Protein AF-A0A2Z6RH63-F1 (afdb_monomer_lite)

Sequence (72 aa):
MSSTTANHSFLVENWNTETLIIFLHDLDINLDEDNFKILRKQKIDGQIFSDMTERKFMKDGMKQRPVMKLEK

InterPro domains:
  IPR013761 Sterile alpha motif/pointed domain superfamily [G3DSA:1.10.150.50] (11-72)
  IPR013761 Sterile alpha motif/pointed domain superfamily [SSF47769] (12-69)

pLDDT: mean 87.92, std 16.5, range [41.41, 98.5]

Secondary structure (DSSP, 8-state):
---S--S----GGG--HHHHHHHHHHTT----HHHHHHHHHHT--HHHHHT--HHHHHHTT--HHHHHHH--

Organism: NCBI:txid94130

Foldseek 3Di:
DDPPPDDDDDDQLPFWLVSVVVVVVVVVLPDDVVLSVLCVVVRCGSNNLVVDDLVNSVVSPDDNVVRVSSPD

Radius of gyration: 13.9 Å; chains: 1; bounding box: 26×38×36 Å

Structure (mmCIF, N/CA/C/O backbone):
data_AF-A0A2Z6RH63-F1
#
_entry.id   AF-A0A2Z6RH63-F1
#
loo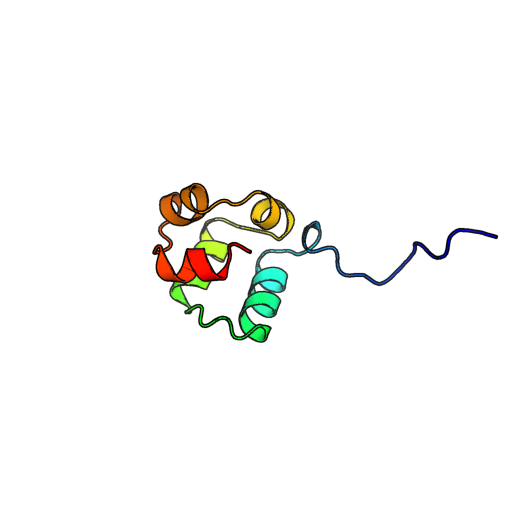p_
_atom_site.group_PDB
_atom_site.id
_atom_site.type_symbol
_atom_site.label_atom_id
_atom_site.label_alt_id
_atom_site.label_comp_id
_atom_site.label_asym_id
_atom_site.label_entity_id
_atom_site.label_seq_id
_atom_site.pdbx_PDB_ins_code
_atom_site.Cartn_x
_atom_site.Cartn_y
_atom_site.Cartn_z
_atom_site.occupancy
_atom_site.B_iso_or_equiv
_atom_site.auth_seq_id
_atom_site.auth_comp_id
_atom_site.auth_asym_id
_atom_site.auth_atom_id
_atom_site.pdbx_PDB_model_num
ATOM 1 N N . MET A 1 1 ? 17.502 29.462 -23.234 1.00 41.41 1 MET A N 1
ATOM 2 C CA . MET A 1 1 ? 16.584 28.510 -23.891 1.00 41.41 1 MET A CA 1
ATOM 3 C C . MET A 1 1 ? 16.021 27.628 -22.801 1.00 41.41 1 MET A C 1
ATOM 5 O O . MET A 1 1 ? 16.797 27.174 -21.971 1.00 41.41 1 MET A O 1
ATOM 9 N N . SER A 1 2 ? 14.694 27.568 -22.725 1.00 46.00 2 SER A N 1
ATOM 10 C CA . SER A 1 2 ? 13.900 27.065 -21.604 1.00 46.00 2 SER A CA 1
ATOM 11 C C . SER A 1 2 ? 14.412 25.742 -21.048 1.00 46.00 2 SER A C 1
ATOM 13 O O . SER A 1 2 ? 14.703 24.828 -21.815 1.00 46.00 2 SER A O 1
ATOM 15 N N . SER A 1 3 ? 14.511 25.673 -19.717 1.00 46.91 3 SER A N 1
ATOM 16 C CA . SER A 1 3 ? 14.807 24.459 -18.965 1.00 46.91 3 SER A CA 1
ATOM 17 C C . SER A 1 3 ? 14.029 23.288 -19.545 1.00 46.91 3 SER A C 1
ATOM 19 O O . SER A 1 3 ? 12.799 23.312 -19.591 1.00 46.91 3 SER A O 1
ATOM 21 N N . THR A 1 4 ? 14.747 22.254 -19.966 1.00 47.19 4 THR A N 1
ATOM 22 C CA . THR A 1 4 ? 14.209 20.950 -20.360 1.00 47.19 4 THR A CA 1
ATOM 23 C C . THR A 1 4 ? 13.696 20.200 -19.118 1.00 47.19 4 THR A C 1
ATOM 25 O O . THR A 1 4 ? 14.056 19.062 -18.857 1.00 47.19 4 THR A O 1
ATOM 28 N N . THR A 1 5 ? 12.888 20.871 -18.297 1.00 49.62 5 THR A N 1
ATOM 29 C CA . THR A 1 5 ? 12.193 20.369 -17.106 1.00 49.62 5 THR A CA 1
ATOM 30 C C . THR A 1 5 ? 10.721 20.126 -17.432 1.00 49.62 5 THR A C 1
ATOM 32 O O . THR A 1 5 ? 9.836 20.473 -16.656 1.00 49.62 5 THR A O 1
ATOM 35 N N . ALA A 1 6 ? 10.441 19.574 -18.611 1.00 51.50 6 ALA A N 1
ATOM 36 C CA . ALA A 1 6 ? 9.094 19.210 -19.015 1.00 51.50 6 ALA A CA 1
ATOM 37 C C . ALA A 1 6 ? 9.111 17.827 -19.680 1.00 51.50 6 ALA A C 1
ATOM 39 O O . ALA A 1 6 ? 9.687 17.659 -20.752 1.00 51.50 6 ALA A O 1
ATOM 40 N N . ASN A 1 7 ? 8.403 16.888 -19.038 1.00 53.41 7 ASN A N 1
ATOM 41 C CA . ASN A 1 7 ? 7.691 15.760 -19.658 1.00 53.41 7 ASN A CA 1
ATOM 42 C C . ASN A 1 7 ? 8.372 14.381 -19.773 1.00 53.41 7 ASN A C 1
ATOM 44 O O . ASN A 1 7 ? 8.406 13.868 -20.883 1.00 53.41 7 ASN A O 1
ATOM 48 N N . HIS A 1 8 ? 8.785 13.731 -18.664 1.00 48.19 8 HIS A N 1
ATOM 49 C CA . HIS A 1 8 ? 8.416 12.304 -18.427 1.00 48.19 8 HIS A CA 1
ATOM 50 C C . HIS A 1 8 ? 8.916 11.620 -17.133 1.00 48.19 8 HIS A C 1
ATOM 52 O O . HIS A 1 8 ? 8.745 10.410 -16.998 1.00 48.19 8 HIS A O 1
ATOM 58 N N . SER A 1 9 ? 9.495 12.304 -16.143 1.00 51.16 9 SER A N 1
ATOM 59 C CA . SER A 1 9 ? 9.855 11.633 -14.881 1.00 51.16 9 SER A CA 1
ATOM 60 C C . SER A 1 9 ? 8.684 11.612 -13.891 1.00 51.16 9 SER A C 1
ATOM 62 O O . SER A 1 9 ? 8.495 12.553 -13.127 1.00 51.16 9 SER A O 1
ATOM 64 N N . PHE A 1 10 ? 7.893 10.539 -13.957 1.00 61.72 10 PHE A N 1
ATOM 65 C CA . PHE A 1 10 ? 7.367 9.754 -12.831 1.00 61.72 10 PHE A CA 1
ATOM 66 C C . PHE A 1 10 ? 7.574 10.335 -11.413 1.00 61.72 10 PHE A C 1
ATOM 68 O O . PHE A 1 10 ? 8.374 9.816 -10.636 1.00 61.72 10 PHE A O 1
ATOM 75 N N . LEU A 1 11 ? 6.848 11.387 -11.032 1.00 77.56 11 LEU A N 1
ATOM 76 C CA . LEU A 1 11 ? 6.733 11.734 -9.616 1.00 77.56 11 LEU A CA 1
ATOM 77 C C . LEU A 1 11 ? 5.673 10.814 -9.022 1.00 77.56 11 LEU A C 1
ATOM 79 O O . LEU A 1 11 ? 4.510 10.903 -9.415 1.00 77.56 11 LEU A O 1
ATOM 83 N N . VAL A 1 12 ? 6.094 9.920 -8.121 1.00 80.69 12 VAL A N 1
ATOM 84 C CA . VAL A 1 12 ? 5.209 8.996 -7.389 1.00 80.69 12 VAL A CA 1
ATOM 85 C C . VAL A 1 12 ? 4.002 9.748 -6.835 1.00 80.69 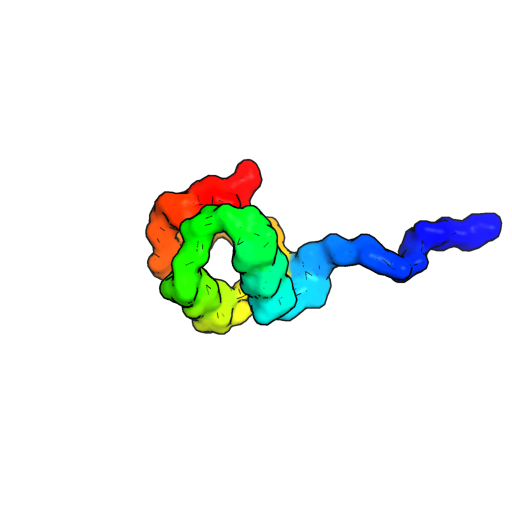12 VAL A C 1
ATOM 87 O O . VAL A 1 12 ? 2.889 9.262 -6.946 1.00 80.69 12 VAL A O 1
ATOM 90 N N . GLU A 1 13 ? 4.194 10.983 -6.371 1.00 86.81 13 GLU A N 1
ATOM 91 C CA . GLU A 1 13 ? 3.147 11.872 -5.849 1.00 86.81 13 GLU A CA 1
ATOM 92 C C . GLU A 1 13 ? 1.941 12.080 -6.785 1.00 86.81 13 GLU A C 1
ATOM 94 O O . GLU A 1 13 ? 0.844 12.344 -6.310 1.00 86.81 13 GLU A O 1
ATOM 99 N N . ASN A 1 14 ? 2.097 11.918 -8.102 1.00 91.69 14 ASN A N 1
ATOM 100 C CA . ASN A 1 14 ? 0.999 12.071 -9.066 1.00 91.69 14 ASN A CA 1
ATOM 101 C C . ASN A 1 14 ? 0.259 10.759 -9.372 1.00 91.69 14 ASN A C 1
ATOM 103 O O . ASN A 1 14 ? -0.657 10.738 -10.197 1.00 91.69 14 ASN A O 1
ATOM 107 N N . TRP A 1 15 ? 0.684 9.639 -8.792 1.00 94.94 15 TRP A N 1
ATOM 108 C CA . TRP A 1 15 ? 0.089 8.340 -9.072 1.00 94.94 15 TRP A CA 1
ATOM 109 C C . TRP A 1 15 ? -1.189 8.152 -8.276 1.00 94.94 15 TRP A C 1
ATOM 111 O O . TRP A 1 15 ? -1.208 8.354 -7.069 1.00 94.94 15 TRP A O 1
ATOM 121 N N . ASN A 1 16 ? -2.244 7.679 -8.938 1.00 97.12 16 ASN A N 1
ATOM 122 C CA . ASN A 1 16 ? -3.399 7.145 -8.223 1.00 97.12 16 ASN A CA 1
ATOM 123 C C . ASN A 1 16 ? -3.042 5.806 -7.543 1.00 97.12 16 ASN A C 1
ATOM 125 O O . ASN A 1 16 ? -2.005 5.200 -7.828 1.00 97.12 16 ASN A O 1
ATOM 129 N N . THR A 1 17 ? -3.925 5.323 -6.667 1.00 98.25 17 THR A N 1
ATOM 130 C CA . THR A 1 17 ? -3.712 4.080 -5.908 1.00 98.25 17 THR A CA 1
ATOM 131 C C . THR A 1 17 ? -3.412 2.861 -6.786 1.00 98.25 17 THR A C 1
ATOM 133 O O . THR A 1 17 ? -2.545 2.070 -6.430 1.00 98.25 17 THR A O 1
ATOM 136 N N . GLU A 1 18 ? -4.061 2.698 -7.942 1.00 98.06 18 GLU A N 1
ATOM 137 C CA . GLU A 1 18 ? -3.810 1.531 -8.804 1.00 98.06 18 GLU A CA 1
ATOM 138 C C . GLU A 1 18 ? -2.463 1.629 -9.527 1.00 98.06 18 GLU A C 1
ATOM 140 O O . GLU A 1 18 ? -1.740 0.641 -9.607 1.00 98.06 18 GLU A O 1
ATOM 145 N N . THR A 1 19 ? -2.074 2.818 -9.997 1.00 96.81 19 THR A N 1
ATOM 146 C CA . THR A 1 19 ? -0.740 3.043 -10.577 1.00 96.81 19 THR A CA 1
ATOM 147 C C . THR A 1 19 ? 0.364 2.779 -9.551 1.00 96.81 19 THR A C 1
ATOM 149 O O . THR A 1 19 ? 1.361 2.141 -9.885 1.00 96.81 19 THR A O 1
ATOM 152 N N . LEU A 1 20 ? 0.168 3.196 -8.295 1.00 96.50 20 LEU A N 1
ATOM 153 C CA . LEU A 1 20 ? 1.078 2.872 -7.195 1.00 96.50 20 LEU A CA 1
ATOM 154 C C . LEU A 1 20 ? 1.158 1.357 -6.943 1.00 96.50 20 LEU A C 1
ATOM 156 O O . LEU A 1 20 ? 2.256 0.826 -6.803 1.00 96.50 20 LEU A O 1
ATOM 160 N N . ILE A 1 21 ? 0.023 0.653 -6.907 1.00 97.31 21 ILE A N 1
ATOM 161 C CA . ILE A 1 21 ? -0.011 -0.802 -6.690 1.00 97.31 21 ILE A CA 1
ATOM 162 C C . ILE A 1 21 ? 0.701 -1.552 -7.815 1.00 97.31 21 ILE A C 1
ATOM 164 O O . ILE A 1 21 ? 1.491 -2.443 -7.519 1.00 97.31 21 ILE A O 1
ATOM 168 N N . ILE A 1 22 ? 0.467 -1.182 -9.078 1.00 96.50 22 ILE A N 1
ATOM 169 C CA . ILE A 1 22 ? 1.146 -1.795 -10.231 1.00 96.50 22 ILE A CA 1
ATOM 170 C C . ILE A 1 22 ? 2.660 -1.639 -10.087 1.00 96.50 22 ILE A C 1
ATOM 172 O O . ILE A 1 22 ? 3.387 -2.619 -10.195 1.00 96.50 22 ILE A O 1
ATOM 176 N N . PHE A 1 23 ? 3.133 -0.438 -9.746 1.00 94.44 23 PHE A N 1
ATOM 177 C CA . PHE A 1 23 ? 4.555 -0.212 -9.511 1.00 94.44 23 PHE A CA 1
ATOM 178 C C . PHE A 1 23 ? 5.112 -1.087 -8.378 1.00 94.44 23 PHE A C 1
ATOM 180 O O . PHE A 1 23 ? 6.147 -1.723 -8.549 1.00 94.44 23 PHE A O 1
ATOM 187 N N . LEU A 1 24 ? 4.434 -1.150 -7.228 1.00 94.81 24 LEU A N 1
ATOM 188 C CA . LEU A 1 24 ? 4.874 -1.967 -6.090 1.00 94.81 24 LEU A CA 1
ATOM 189 C C . LEU A 1 24 ? 4.852 -3.471 -6.401 1.00 94.81 24 LEU A C 1
ATOM 191 O O . LEU A 1 24 ? 5.701 -4.209 -5.904 1.00 94.81 24 LEU A O 1
ATOM 195 N N . HIS A 1 25 ? 3.895 -3.919 -7.213 1.00 94.69 25 HIS A N 1
ATOM 196 C CA . HIS A 1 25 ? 3.821 -5.288 -7.707 1.00 94.69 25 HIS A CA 1
ATOM 197 C C . HIS A 1 25 ? 4.995 -5.600 -8.647 1.00 94.69 25 HIS A C 1
ATOM 199 O O . HIS A 1 25 ? 5.668 -6.610 -8.467 1.00 94.69 25 HIS A O 1
ATOM 205 N N . ASP A 1 26 ? 5.299 -4.705 -9.591 1.00 94.81 26 ASP A N 1
ATOM 206 C CA . ASP A 1 26 ? 6.403 -4.862 -10.548 1.00 94.81 26 ASP A CA 1
ATOM 207 C C . ASP A 1 26 ? 7.790 -4.792 -9.888 1.00 94.81 26 ASP A C 1
ATOM 209 O O . ASP A 1 26 ? 8.759 -5.338 -10.417 1.00 94.81 26 ASP A O 1
ATOM 213 N N . LEU A 1 27 ? 7.899 -4.155 -8.715 1.00 92.88 27 LEU A N 1
ATOM 214 C CA . LEU A 1 27 ? 9.111 -4.184 -7.892 1.00 92.88 27 LEU A CA 1
ATOM 215 C C . LEU A 1 27 ? 9.383 -5.550 -7.239 1.00 92.88 27 LEU A C 1
ATOM 217 O O . LEU A 1 27 ? 10.477 -5.740 -6.709 1.00 92.88 27 LEU A O 1
ATOM 221 N N . ASP A 1 28 ? 8.409 -6.466 -7.230 1.00 91.88 28 ASP A N 1
ATOM 222 C CA . ASP A 1 28 ? 8.516 -7.810 -6.644 1.00 91.88 28 ASP A CA 1
ATOM 223 C C . ASP A 1 28 ? 9.042 -7.812 -5.191 1.00 91.88 28 ASP A C 1
ATOM 225 O O . ASP A 1 28 ? 9.820 -8.657 -4.748 1.00 91.88 28 ASP A O 1
ATOM 229 N N . ILE A 1 29 ? 8.603 -6.835 -4.391 1.00 93.12 29 ILE A N 1
ATOM 230 C CA . ILE A 1 29 ? 9.006 -6.686 -2.979 1.00 93.12 29 ILE A CA 1
ATOM 231 C C . ILE A 1 29 ? 8.263 -7.646 -2.030 1.00 93.12 29 ILE A C 1
ATOM 233 O O . ILE A 1 29 ? 8.301 -7.475 -0.807 1.00 93.12 29 ILE A O 1
ATOM 237 N N . ASN A 1 30 ? 7.626 -8.682 -2.589 1.00 92.88 30 ASN A N 1
ATOM 238 C CA . ASN A 1 30 ? 6.897 -9.734 -1.882 1.00 92.88 30 ASN A CA 1
ATOM 239 C C . ASN A 1 30 ? 5.764 -9.201 -0.979 1.00 92.88 30 ASN A C 1
ATOM 241 O O . ASN A 1 30 ? 5.620 -9.615 0.176 1.00 92.88 30 ASN A O 1
ATOM 245 N N . LEU A 1 31 ? 4.978 -8.259 -1.510 1.00 95.44 31 LEU A N 1
ATOM 246 C CA . LEU A 1 31 ? 3.684 -7.869 -0.948 1.00 95.44 31 LEU A CA 1
ATOM 247 C C . LEU A 1 31 ? 2.596 -8.807 -1.469 1.00 95.44 31 LEU A C 1
ATOM 249 O O . LEU A 1 31 ? 2.586 -9.164 -2.645 1.00 95.44 31 LEU A O 1
ATOM 253 N N . ASP A 1 32 ? 1.675 -9.194 -0.591 1.00 95.75 32 ASP A N 1
ATOM 254 C CA . ASP A 1 32 ? 0.534 -10.030 -0.959 1.00 95.75 32 ASP A CA 1
ATOM 255 C C . ASP A 1 32 ? -0.709 -9.195 -1.317 1.00 95.75 32 ASP A C 1
ATOM 257 O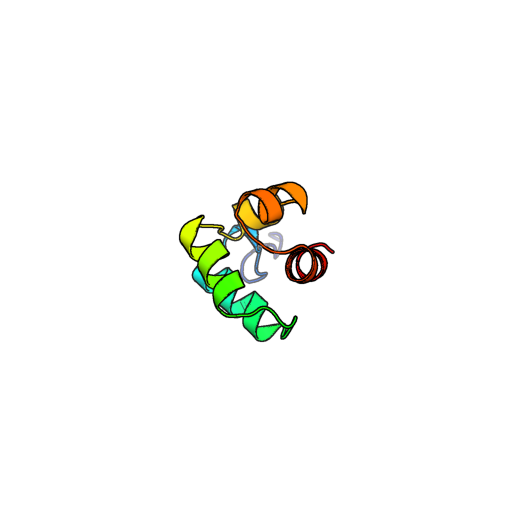 O . ASP A 1 32 ? -0.781 -7.982 -1.099 1.00 95.75 32 ASP A O 1
ATOM 261 N N . GLU A 1 33 ? -1.731 -9.858 -1.860 1.00 96.50 33 GLU A N 1
ATOM 262 C CA . GLU A 1 33 ? -2.984 -9.201 -2.244 1.00 96.50 33 GLU A CA 1
ATOM 263 C C . GLU A 1 33 ? -3.701 -8.546 -1.050 1.00 96.50 33 GLU A C 1
ATOM 265 O O . GLU A 1 33 ? -4.378 -7.533 -1.214 1.00 96.50 33 GLU A O 1
ATOM 270 N N . ASP A 1 34 ? -3.541 -9.061 0.172 1.00 97.00 34 ASP A N 1
ATOM 271 C CA . ASP A 1 34 ? -4.133 -8.428 1.351 1.00 97.00 34 ASP A CA 1
ATOM 272 C C . ASP A 1 34 ? -3.430 -7.105 1.690 1.00 97.00 34 ASP A C 1
ATOM 274 O O . ASP A 1 34 ? -4.080 -6.159 2.142 1.00 97.00 34 ASP A O 1
ATOM 278 N N . ASN A 1 35 ? -2.130 -6.984 1.407 1.00 97.56 35 ASN A N 1
ATOM 279 C CA . ASN A 1 35 ? -1.400 -5.719 1.508 1.00 97.56 35 ASN A CA 1
ATOM 280 C C . ASN A 1 35 ? -1.939 -4.704 0.489 1.00 97.56 35 ASN A C 1
ATOM 282 O O . ASN A 1 35 ? -2.224 -3.561 0.853 1.00 97.56 35 ASN A O 1
ATOM 286 N N . PHE A 1 36 ? -2.170 -5.121 -0.759 1.00 97.81 36 PHE A N 1
ATOM 287 C CA . PHE A 1 36 ? -2.745 -4.244 -1.785 1.00 97.81 36 PHE A CA 1
ATOM 288 C C . PHE A 1 36 ? -4.201 -3.858 -1.495 1.00 97.81 36 PHE A C 1
ATOM 290 O O . PHE A 1 36 ? -4.582 -2.702 -1.698 1.00 97.81 36 PHE A O 1
ATOM 297 N N . LYS A 1 37 ? -5.014 -4.757 -0.923 1.00 98.31 37 LYS A N 1
ATOM 298 C CA . LYS A 1 37 ? -6.364 -4.416 -0.435 1.00 98.31 37 LYS A CA 1
ATOM 299 C C . LYS A 1 37 ? -6.342 -3.308 0.613 1.00 98.31 37 LYS A C 1
ATOM 301 O O . LYS A 1 37 ? -7.260 -2.489 0.622 1.00 98.31 37 LYS A O 1
ATOM 306 N N . ILE A 1 38 ? -5.329 -3.256 1.481 1.00 98.06 38 ILE A N 1
ATOM 307 C CA . ILE A 1 38 ? -5.189 -2.171 2.465 1.00 98.06 38 ILE A CA 1
ATOM 308 C C . ILE A 1 38 ? -4.952 -0.838 1.749 1.00 98.06 38 ILE A C 1
ATOM 310 O O . ILE A 1 38 ? -5.671 0.121 2.030 1.00 98.06 38 ILE A O 1
ATOM 314 N N . LEU A 1 39 ? -4.036 -0.794 0.773 1.00 97.94 39 LEU A N 1
ATOM 315 C CA . LEU A 1 39 ? -3.775 0.416 -0.019 1.00 97.94 39 LEU A CA 1
ATOM 316 C C . LEU A 1 39 ? -5.046 0.916 -0.726 1.00 97.94 39 LEU A C 1
ATOM 318 O O . LEU A 1 39 ? -5.383 2.096 -0.621 1.00 97.94 39 LEU A O 1
ATOM 322 N N . ARG A 1 40 ? -5.813 0.010 -1.352 1.00 98.50 40 ARG A N 1
ATOM 323 C CA . ARG A 1 40 ? -7.104 0.332 -1.992 1.00 98.50 40 ARG A CA 1
ATOM 324 C C . ARG A 1 40 ? -8.144 0.836 -1.000 1.00 98.50 40 ARG A C 1
ATOM 326 O O . ARG A 1 40 ? -8.796 1.849 -1.245 1.00 98.50 40 ARG A O 1
ATOM 333 N N . LYS A 1 41 ? -8.305 0.143 0.131 1.00 98.38 41 LYS A N 1
ATOM 334 C CA . LYS A 1 41 ? -9.308 0.474 1.153 1.00 98.38 41 LYS A CA 1
ATOM 335 C C . LYS A 1 41 ? -9.074 1.860 1.749 1.00 98.38 41 LYS A C 1
ATOM 337 O O . LYS A 1 41 ? -10.039 2.590 1.960 1.00 98.38 41 LYS A O 1
ATOM 342 N N . GLN A 1 42 ? -7.815 2.209 2.001 1.00 97.94 42 GLN A N 1
ATOM 343 C CA . GLN A 1 42 ? -7.432 3.512 2.548 1.00 97.94 42 GLN A CA 1
ATOM 344 C C . GLN A 1 42 ? -7.259 4.592 1.474 1.00 97.94 42 GLN A C 1
ATOM 346 O O . GLN A 1 42 ? -7.028 5.747 1.818 1.00 97.94 42 GLN A O 1
ATOM 351 N N . LYS A 1 43 ? -7.402 4.235 0.188 1.00 97.75 43 LYS A N 1
ATOM 352 C CA . LYS A 1 43 ? -7.164 5.122 -0.960 1.00 97.75 43 LYS A CA 1
ATOM 353 C C . LYS A 1 43 ? -5.787 5.788 -0.887 1.00 97.75 43 LYS A C 1
ATOM 355 O O . LYS A 1 43 ? -5.666 6.987 -1.107 1.00 97.75 43 LYS A O 1
ATOM 360 N N . ILE A 1 44 ? -4.764 5.004 -0.547 1.00 97.25 44 ILE A N 1
ATOM 361 C CA . ILE A 1 44 ? -3.379 5.477 -0.505 1.00 97.25 44 ILE A CA 1
ATOM 362 C C . ILE A 1 44 ? -2.926 5.652 -1.951 1.00 97.25 44 ILE A C 1
ATOM 364 O O . ILE A 1 44 ? -2.675 4.680 -2.664 1.00 97.25 44 ILE A O 1
ATOM 368 N N . ASP A 1 45 ? -2.936 6.890 -2.421 1.00 96.94 45 ASP A N 1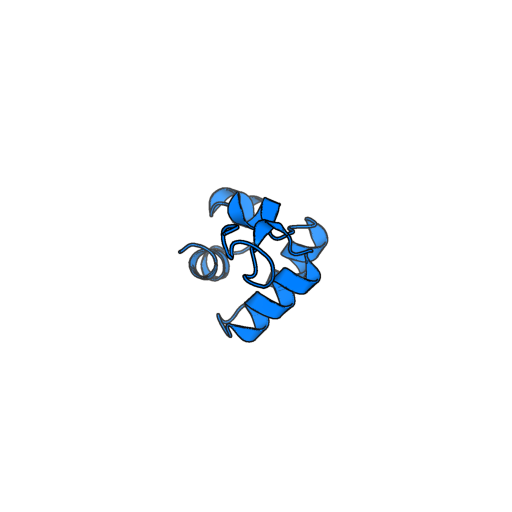
ATOM 369 C CA . ASP A 1 45 ? -2.313 7.292 -3.674 1.00 96.94 45 ASP A CA 1
ATOM 370 C C . ASP A 1 45 ? -0.826 7.594 -3.441 1.00 96.94 45 ASP A C 1
ATOM 372 O O . ASP A 1 45 ? -0.315 7.467 -2.326 1.00 96.94 45 ASP A O 1
ATOM 376 N N . GLY A 1 46 ? -0.094 7.935 -4.494 1.00 95.12 46 GLY A N 1
ATOM 377 C CA . GLY A 1 46 ? 1.340 8.141 -4.377 1.00 95.12 46 GLY A CA 1
ATOM 378 C C . GLY A 1 46 ? 1.729 9.384 -3.571 1.00 95.12 46 GLY A C 1
ATOM 379 O O . GLY A 1 46 ? 2.813 9.400 -2.992 1.00 95.12 46 GLY A O 1
ATOM 380 N N . GLN A 1 47 ? 0.854 10.391 -3.461 1.00 93.75 47 GLN A N 1
ATOM 381 C CA . GLN A 1 47 ? 1.082 11.533 -2.573 1.00 93.75 47 GLN A CA 1
ATOM 382 C C . GLN A 1 47 ? 0.960 11.101 -1.110 1.00 93.75 47 GLN A C 1
ATOM 384 O O . GLN A 1 47 ? 1.876 11.326 -0.323 1.00 93.75 47 GLN A O 1
ATOM 389 N N . ILE A 1 48 ? -0.134 10.418 -0.756 1.00 95.75 48 ILE A N 1
ATOM 390 C CA . ILE A 1 48 ? -0.352 9.893 0.597 1.00 95.75 48 ILE A CA 1
ATOM 391 C C . ILE A 1 48 ? 0.751 8.904 0.963 1.00 95.75 48 ILE A C 1
ATOM 393 O O . ILE A 1 48 ? 1.252 8.942 2.084 1.00 95.75 48 ILE A O 1
ATOM 397 N N . PHE A 1 49 ? 1.148 8.039 0.027 1.00 95.19 49 PHE A N 1
ATOM 398 C CA . PHE A 1 49 ? 2.197 7.043 0.223 1.00 95.19 49 PHE A CA 1
ATOM 399 C C . PHE A 1 49 ? 3.530 7.675 0.640 1.00 95.19 49 PHE A C 1
ATOM 401 O O . PHE A 1 49 ? 4.164 7.166 1.561 1.00 95.19 49 PHE A O 1
ATOM 408 N N . SER A 1 50 ? 3.921 8.801 0.032 1.00 91.56 50 SER A N 1
ATOM 409 C CA . SER A 1 50 ? 5.131 9.547 0.414 1.00 91.56 50 SER A CA 1
ATOM 410 C C . SER A 1 50 ? 5.096 10.061 1.860 1.00 91.56 50 SER A C 1
ATOM 412 O O . SER A 1 50 ? 6.145 10.190 2.487 1.00 91.56 50 SER A O 1
ATOM 414 N N . ASP A 1 51 ? 3.901 10.298 2.408 1.00 92.44 51 ASP A N 1
ATOM 415 C CA . ASP A 1 51 ? 3.688 10.742 3.790 1.00 92.44 51 ASP A CA 1
ATOM 416 C C . ASP A 1 51 ? 3.447 9.581 4.776 1.00 92.44 51 ASP A C 1
ATOM 418 O O . ASP A 1 51 ? 3.232 9.808 5.981 1.00 92.44 51 ASP A O 1
ATOM 422 N N . MET A 1 52 ? 3.412 8.333 4.298 1.00 94.69 52 MET A N 1
ATOM 423 C CA . MET A 1 52 ? 3.203 7.169 5.153 1.00 94.69 52 MET A CA 1
ATOM 424 C C . MET A 1 52 ? 4.442 6.863 5.996 1.00 94.69 52 MET A C 1
ATOM 426 O O . MET A 1 52 ? 5.580 7.113 5.621 1.00 94.69 52 MET A O 1
ATOM 430 N N . THR A 1 53 ? 4.198 6.299 7.174 1.00 94.56 53 THR A N 1
ATOM 431 C CA . THR A 1 53 ? 5.230 5.814 8.099 1.00 94.56 53 THR A CA 1
ATOM 432 C C . THR A 1 53 ? 4.850 4.421 8.572 1.00 94.56 53 THR A C 1
ATOM 434 O O . THR A 1 53 ? 3.675 4.043 8.459 1.00 94.56 53 THR A O 1
ATOM 437 N N . GLU A 1 54 ? 5.780 3.686 9.186 1.00 94.75 54 GLU A N 1
ATOM 438 C CA . GLU A 1 54 ? 5.515 2.342 9.706 1.00 94.75 54 GLU A CA 1
ATOM 439 C C . GLU A 1 54 ? 4.265 2.327 10.589 1.00 94.75 54 GLU A C 1
ATOM 441 O O . GLU A 1 54 ? 3.347 1.524 10.408 1.00 94.75 54 GLU A O 1
ATOM 446 N N . ARG A 1 55 ? 4.172 3.307 11.494 1.00 96.06 55 ARG A N 1
ATOM 447 C CA . ARG A 1 55 ? 3.037 3.459 12.408 1.00 96.06 55 ARG A CA 1
ATOM 448 C C . ARG A 1 55 ? 1.714 3.679 11.674 1.00 96.06 55 ARG A C 1
ATOM 450 O O . ARG A 1 55 ? 0.696 3.153 12.124 1.00 96.06 55 ARG A O 1
ATOM 457 N N . LYS A 1 56 ? 1.697 4.474 10.598 1.00 96.56 56 LYS A N 1
ATOM 458 C CA . LYS A 1 56 ? 0.474 4.727 9.820 1.00 96.56 56 LYS A CA 1
ATOM 459 C C . LYS A 1 56 ? 0.035 3.454 9.094 1.00 96.56 56 LYS A C 1
ATOM 461 O O . LYS A 1 56 ? -1.108 3.046 9.265 1.00 96.56 56 LYS A O 1
ATOM 466 N N . PHE A 1 57 ? 0.953 2.759 8.418 1.00 96.38 57 PHE A N 1
ATOM 467 C CA . PHE A 1 57 ? 0.632 1.489 7.759 1.00 96.38 57 PHE A CA 1
ATOM 468 C C . PHE A 1 57 ? 0.133 0.424 8.744 1.00 96.38 57 PHE A C 1
ATOM 470 O O . PHE A 1 57 ? -0.846 -0.272 8.469 1.00 96.38 57 PHE A O 1
ATOM 477 N N . MET A 1 58 ? 0.763 0.314 9.916 1.00 96.31 58 MET A N 1
ATOM 478 C CA . MET A 1 58 ? 0.321 -0.616 10.956 1.00 96.31 58 MET A CA 1
ATOM 479 C C . MET A 1 58 ? -1.061 -0.263 11.513 1.00 96.31 58 MET A C 1
ATOM 481 O O . MET A 1 58 ? -1.871 -1.159 11.749 1.00 96.31 58 MET A O 1
ATOM 485 N N . LYS A 1 59 ? -1.364 1.031 11.689 1.00 97.06 59 LYS A N 1
ATOM 486 C CA . LYS A 1 59 ? -2.695 1.499 12.109 1.00 97.06 59 LYS A CA 1
ATOM 487 C C . LYS A 1 59 ? -3.776 1.134 11.086 1.00 97.06 59 LYS A C 1
ATOM 489 O O . LYS A 1 59 ? -4.898 0.824 11.481 1.00 97.06 59 LYS A O 1
ATOM 494 N N . ASP A 1 60 ? -3.420 1.112 9.807 1.00 96.25 60 ASP A N 1
ATOM 495 C CA . ASP A 1 60 ? -4.317 0.735 8.711 1.00 96.25 60 ASP A CA 1
ATOM 496 C C . ASP A 1 60 ? -4.492 -0.785 8.552 1.00 96.25 60 ASP A C 1
ATOM 498 O O . ASP A 1 60 ? -5.298 -1.240 7.734 1.00 96.25 60 ASP A O 1
ATOM 502 N N . GLY A 1 61 ? -3.795 -1.575 9.377 1.00 96.44 61 GLY A N 1
ATOM 503 C CA . GLY A 1 61 ? -3.921 -3.029 9.455 1.00 96.44 61 GLY A CA 1
ATOM 504 C C . GLY A 1 61 ? -2.818 -3.802 8.735 1.00 96.44 61 GLY A C 1
ATOM 505 O O . GLY A 1 61 ? -2.901 -5.029 8.653 1.00 96.44 61 GLY A O 1
ATOM 506 N N . MET A 1 62 ? -1.781 -3.129 8.225 1.00 96.94 62 MET A N 1
ATOM 507 C CA . MET A 1 62 ? -0.654 -3.809 7.592 1.00 96.94 62 MET A CA 1
ATOM 508 C C . MET A 1 62 ? 0.276 -4.412 8.652 1.00 96.94 62 MET A C 1
ATOM 510 O O . MET A 1 62 ? 0.601 -3.789 9.662 1.00 96.94 62 MET A O 1
ATOM 514 N N . LYS A 1 63 ? 0.716 -5.654 8.440 1.00 96.06 63 LYS A N 1
ATOM 515 C CA . LYS A 1 63 ? 1.656 -6.318 9.355 1.00 96.06 63 LYS A CA 1
ATOM 516 C C . LYS A 1 63 ? 3.046 -5.692 9.231 1.00 96.06 63 LYS A C 1
ATOM 518 O O . LYS A 1 63 ? 3.438 -5.271 8.151 1.00 96.06 63 LYS A O 1
ATOM 523 N N . GLN A 1 64 ? 3.826 -5.742 10.309 1.00 94.75 64 GLN A N 1
ATOM 524 C CA . GLN A 1 64 ? 5.173 -5.159 10.362 1.00 94.75 64 GLN A CA 1
ATOM 525 C C . GLN A 1 64 ? 6.088 -5.602 9.204 1.00 94.75 64 GLN A C 1
ATOM 527 O O . GLN A 1 64 ? 6.773 -4.781 8.610 1.00 94.75 64 GLN A O 1
ATOM 532 N N . ARG A 1 65 ? 6.082 -6.893 8.839 1.00 93.44 65 ARG A N 1
ATOM 533 C CA . ARG A 1 65 ? 6.961 -7.424 7.780 1.00 93.44 65 ARG A CA 1
ATOM 534 C C . ARG A 1 65 ? 6.747 -6.753 6.408 1.00 93.44 65 ARG A C 1
ATOM 536 O O . ARG A 1 65 ? 7.739 -6.286 5.861 1.00 93.44 65 ARG A O 1
ATOM 543 N N . PRO A 1 66 ? 5.520 -6.686 5.852 1.00 95.12 66 PRO A N 1
ATOM 544 C CA . PRO A 1 66 ? 5.232 -5.886 4.658 1.00 95.12 66 PRO A CA 1
ATOM 545 C C . PRO A 1 66 ? 5.642 -4.416 4.777 1.00 95.12 66 PRO A C 1
ATOM 547 O O . PRO A 1 66 ? 6.204 -3.853 3.847 1.00 95.12 66 PRO A O 1
ATOM 550 N N . VAL A 1 67 ? 5.418 -3.802 5.938 1.00 95.75 67 VA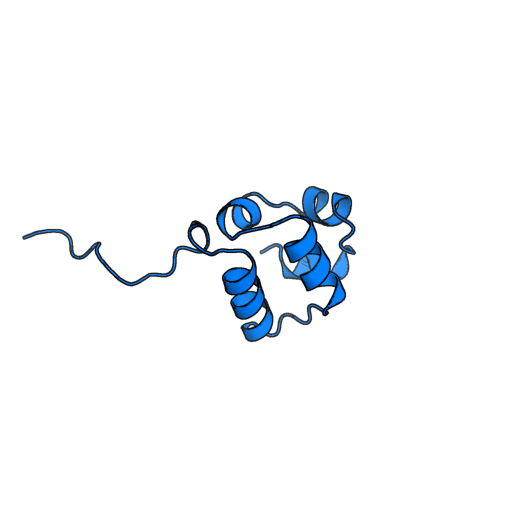L A N 1
ATOM 551 C CA . VAL A 1 67 ? 5.733 -2.385 6.155 1.00 95.75 67 VAL A CA 1
ATOM 552 C C . VAL A 1 67 ? 7.233 -2.106 6.062 1.00 95.75 67 VAL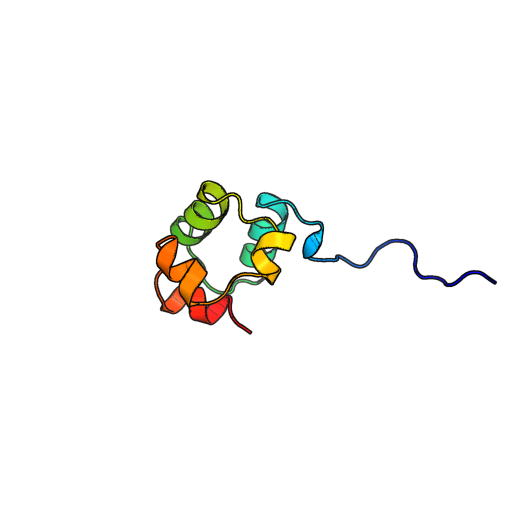 A C 1
ATOM 554 O O . VAL A 1 67 ? 7.629 -1.153 5.402 1.00 95.75 67 VAL A O 1
ATOM 557 N N . MET A 1 68 ? 8.074 -2.993 6.598 1.00 93.69 68 MET A N 1
ATOM 558 C CA . MET A 1 68 ? 9.535 -2.910 6.449 1.00 93.69 68 MET A CA 1
ATOM 559 C C . MET A 1 68 ? 10.026 -3.040 4.995 1.00 93.69 68 MET A C 1
ATOM 561 O O . MET A 1 68 ? 11.198 -2.803 4.730 1.00 93.69 68 MET A O 1
ATOM 565 N N . LYS A 1 69 ? 9.178 -3.490 4.058 1.00 92.94 69 LYS A N 1
ATOM 566 C CA . LYS A 1 69 ? 9.487 -3.507 2.617 1.00 92.94 69 LYS A CA 1
ATOM 567 C C . LYS A 1 69 ? 9.095 -2.206 1.918 1.00 92.94 69 LYS A C 1
ATOM 569 O O . LYS A 1 69 ? 9.617 -1.925 0.845 1.00 92.94 69 LYS A O 1
ATOM 574 N N . LEU A 1 70 ? 8.154 -1.464 2.502 1.00 91.50 70 LEU A N 1
ATOM 575 C CA . LEU A 1 70 ? 7.655 -0.187 1.994 1.00 91.50 70 LEU A CA 1
ATOM 576 C C . LEU A 1 70 ? 8.459 0.999 2.530 1.00 91.50 70 LEU A C 1
ATOM 578 O O . LEU A 1 70 ? 8.608 1.995 1.825 1.00 91.50 70 LEU A O 1
ATOM 582 N N . GLU A 1 71 ? 8.977 0.902 3.756 1.00 79.06 71 GLU A N 1
ATOM 583 C CA . GLU A 1 71 ? 9.951 1.865 4.264 1.00 79.06 71 GLU A CA 1
ATOM 584 C C . GLU A 1 71 ? 11.317 1.644 3.600 1.00 79.06 71 GLU A C 1
ATOM 586 O O . GLU A 1 71 ? 11.805 0.517 3.505 1.00 79.06 71 GLU A O 1
ATOM 591 N N . LYS A 1 72 ? 11.899 2.741 3.105 1.00 57.78 72 LYS A N 1
ATOM 592 C CA . LYS A 1 72 ? 13.274 2.795 2.597 1.00 57.78 72 LYS A CA 1
ATOM 593 C C . LYS A 1 72 ? 14.285 2.803 3.734 1.00 57.78 72 LYS A C 1
ATOM 595 O O . LYS A 1 72 ? 14.060 3.566 4.699 1.00 57.78 72 LYS A O 1
#